Protein AF-A0A957P763-F1 (afdb_monomer_lite)

Radius of gyration: 32.24 Å; chains: 1; bounding box: 93×31×61 Å

pLDDT: mean 84.12, std 18.77, range [41.5, 98.5]

Foldseek 3Di:
DDDDDDDDDDDDDDDDDPDPPPPPPDCDPDDDDPVLVVLLVVLVVVLVVLVVVLVVLVVVLVVCPPVVVSNVVSVVVNVVSVVVNVVSVVSSVVSVVD

Secondary structure (DSSP, 8-state):
------------------PPP---------PPPHHHHHHHHHHHHHHHHHHHHHHHHHHHHHHTTT-HHHHHHHHHHHHHHHHHHHHHHHHHHHHHT-

Structure (mmCIF, N/CA/C/O backbone):
data_AF-A0A957P763-F1
#
_entry.id   AF-A0A957P763-F1
#
loop_
_atom_site.group_PDB
_atom_site.id
_atom_site.type_symbol
_atom_site.label_atom_id
_atom_site.label_alt_id
_atom_site.label_comp_id
_atom_site.label_asym_id
_atom_site.label_entity_id
_atom_site.label_seq_id
_atom_site.pdbx_PDB_ins_code
_atom_site.Cartn_x
_atom_site.Cartn_y
_atom_site.Cartn_z
_atom_site.occupancy
_atom_site.B_iso_or_equiv
_atom_site.auth_seq_id
_atom_site.auth_comp_id
_atom_site.auth_asym_id
_atom_site.auth_atom_id
_atom_site.pdbx_PDB_model_num
ATOM 1 N N . ARG A 1 1 ? -76.968 -21.985 12.644 1.00 41.50 1 ARG A N 1
ATOM 2 C CA . ARG A 1 1 ? -76.189 -23.175 13.046 1.00 41.50 1 ARG A CA 1
ATOM 3 C C . ARG A 1 1 ? -75.108 -22.652 13.982 1.00 41.50 1 ARG A C 1
ATOM 5 O O . ARG A 1 1 ? -74.255 -21.925 13.498 1.00 41.50 1 ARG A O 1
ATOM 12 N N . SER A 1 2 ? -75.423 -22.590 15.277 1.00 46.28 2 SER A N 1
ATOM 13 C CA . SER A 1 2 ? -75.037 -23.600 16.291 1.00 46.28 2 SER A CA 1
ATOM 14 C C . SER A 1 2 ? -73.521 -23.543 16.498 1.00 46.28 2 SER A C 1
ATOM 16 O O . SER A 1 2 ? -72.797 -23.679 15.521 1.00 46.28 2 SER A O 1
ATOM 18 N N . GLU A 1 3 ? -72.978 -23.342 17.691 1.00 50.31 3 GLU A N 1
ATOM 19 C CA . GLU A 1 3 ? -73.507 -23.512 19.050 1.00 50.31 3 GLU A CA 1
ATOM 20 C C . GLU A 1 3 ? -72.468 -22.912 20.021 1.00 50.31 3 GLU A C 1
ATOM 22 O O . GLU A 1 3 ? -71.285 -22.969 19.693 1.00 50.31 3 GLU A O 1
ATOM 27 N N . ALA A 1 4 ? -72.941 -22.450 21.190 1.00 50.09 4 ALA A N 1
ATOM 28 C CA . ALA A 1 4 ? -72.304 -22.535 22.521 1.00 50.09 4 ALA A CA 1
ATOM 29 C C . ALA A 1 4 ? -70.951 -21.833 22.783 1.00 50.09 4 ALA A C 1
ATOM 31 O O . ALA A 1 4 ? -70.066 -21.815 21.943 1.00 50.09 4 ALA A O 1
ATOM 32 N N . GLU A 1 5 ? -70.620 -21.317 23.969 1.00 45.53 5 GLU A N 1
ATOM 33 C CA . GLU A 1 5 ? -71.242 -21.140 25.299 1.00 45.53 5 GLU A CA 1
ATOM 34 C C . GLU A 1 5 ? -70.089 -20.518 26.133 1.00 45.53 5 GLU A C 1
ATOM 36 O O . GLU A 1 5 ? -68.969 -21.008 26.043 1.00 45.53 5 GLU A O 1
ATOM 41 N N . ALA A 1 6 ? -70.186 -19.260 26.582 1.00 57.75 6 ALA A N 1
ATOM 42 C CA . ALA A 1 6 ? -70.423 -18.826 27.976 1.00 57.75 6 ALA A CA 1
ATOM 43 C C . ALA A 1 6 ? -69.241 -19.099 28.976 1.00 57.75 6 ALA A C 1
ATOM 45 O O . ALA A 1 6 ? -68.297 -19.790 28.624 1.00 57.75 6 ALA A O 1
ATOM 46 N N . PRO A 1 7 ? -69.186 -18.463 30.169 1.00 63.72 7 PRO A N 1
ATOM 47 C CA . PRO A 1 7 ? -68.351 -17.275 30.415 1.00 63.72 7 PRO A CA 1
ATOM 48 C C . PRO A 1 7 ? -67.510 -17.353 31.723 1.00 63.72 7 PRO A C 1
ATOM 50 O O . PRO A 1 7 ? -67.423 -18.403 32.346 1.00 63.72 7 PRO A O 1
ATOM 53 N N . GLU A 1 8 ? -66.987 -16.192 32.164 1.00 48.56 8 GLU A N 1
ATOM 54 C CA . GLU A 1 8 ? -66.458 -15.896 33.519 1.00 48.56 8 GLU A CA 1
ATOM 55 C C . GLU A 1 8 ? -65.008 -16.393 33.759 1.00 48.56 8 GLU A C 1
ATOM 57 O O . GLU A 1 8 ? -64.647 -17.496 33.384 1.00 48.56 8 GLU A O 1
ATOM 62 N N . ILE A 1 9 ? -64.045 -15.654 34.324 1.00 45.66 9 ILE A N 1
ATOM 63 C CA . ILE A 1 9 ? -64.063 -14.678 35.420 1.00 45.66 9 ILE A CA 1
ATOM 64 C C . ILE A 1 9 ? -62.784 -13.809 35.290 1.00 45.66 9 ILE A C 1
ATOM 66 O O . ILE A 1 9 ? -61.695 -14.343 35.081 1.00 45.66 9 ILE A O 1
ATOM 70 N N . ALA A 1 10 ? -62.883 -12.483 35.433 1.00 59.84 10 ALA A N 1
ATOM 71 C CA . ALA A 1 10 ? -61.731 -11.608 35.712 1.00 59.84 10 ALA A CA 1
ATOM 72 C C . ALA A 1 10 ? -61.483 -11.551 37.240 1.00 59.84 10 ALA A C 1
ATOM 74 O O . ALA A 1 10 ? -62.411 -11.818 38.003 1.00 59.84 10 ALA A O 1
ATOM 75 N N . PRO A 1 11 ? -60.292 -11.153 37.729 1.00 64.00 11 PRO A N 1
ATOM 76 C CA . PRO A 1 11 ? -60.075 -9.715 37.909 1.00 64.00 11 PRO A CA 1
ATOM 77 C C . PRO A 1 11 ? -58.646 -9.222 37.580 1.00 64.00 11 PRO A C 1
ATOM 79 O O . PRO A 1 11 ? -57.723 -10.015 37.394 1.00 64.00 11 PRO A O 1
ATOM 82 N N . PRO A 1 12 ? -58.465 -7.890 37.482 1.00 62.06 12 PRO A N 1
ATOM 83 C CA . PRO A 1 12 ? -57.266 -7.257 36.951 1.00 62.06 12 PRO A CA 1
ATOM 84 C C . PRO A 1 12 ? -56.214 -7.054 38.046 1.00 62.06 12 PRO A C 1
ATOM 86 O O . PRO A 1 12 ? -56.497 -6.444 39.076 1.00 62.06 12 PRO A O 1
ATOM 89 N N . SER A 1 13 ? -54.978 -7.495 37.802 1.00 53.72 13 SER A N 1
ATOM 90 C CA . SER A 1 13 ? -53.840 -7.063 38.615 1.00 53.72 13 SER A CA 1
ATOM 91 C C . SER A 1 13 ? -53.076 -5.969 37.885 1.00 53.72 13 SER A C 1
ATOM 93 O O . SER A 1 13 ? -52.331 -6.215 36.938 1.00 53.72 13 SER A O 1
ATOM 95 N N . SER A 1 14 ? -53.281 -4.750 38.374 1.00 54.03 14 SER A N 1
ATOM 96 C CA . SER A 1 14 ? -52.323 -3.652 38.361 1.00 54.03 14 SER A CA 1
ATOM 97 C C . SER A 1 14 ? -50.883 -4.157 38.464 1.00 54.03 14 SER A C 1
ATOM 99 O O . SER A 1 14 ? -50.593 -4.989 39.319 1.00 54.03 14 SER 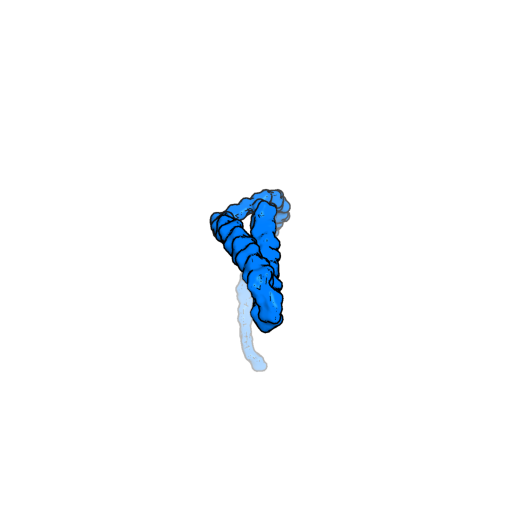A O 1
ATOM 101 N N . ILE A 1 15 ? -49.981 -3.625 37.643 1.00 52.69 15 ILE A N 1
ATOM 102 C CA . ILE A 1 15 ? -49.072 -2.552 38.064 1.00 52.69 15 ILE A CA 1
ATOM 103 C C . ILE A 1 15 ? -48.304 -2.018 36.851 1.00 52.69 15 ILE A C 1
ATOM 105 O O . ILE A 1 15 ? -47.651 -2.747 36.109 1.00 52.69 15 ILE A O 1
ATOM 109 N N . VAL A 1 16 ? -48.390 -0.701 36.689 1.00 55.12 16 VAL A N 1
ATOM 110 C CA . VAL A 1 16 ? -47.408 0.127 35.995 1.00 55.12 16 VAL A CA 1
ATOM 111 C C . VAL A 1 16 ? -46.014 -0.254 36.498 1.00 55.12 16 VAL A C 1
ATOM 113 O O . VAL A 1 16 ? -45.699 -0.086 37.672 1.00 55.12 16 VAL A O 1
ATOM 116 N N . GLY A 1 17 ? -45.202 -0.800 35.599 1.00 49.59 17 GLY A N 1
ATOM 117 C CA . GLY A 1 17 ? -43.769 -0.989 35.773 1.00 49.59 17 GLY A CA 1
ATOM 118 C C . GLY A 1 17 ? -43.056 -0.113 34.759 1.00 49.59 17 GLY A C 1
ATOM 119 O O . GLY A 1 17 ? -42.652 -0.581 33.698 1.00 49.59 17 GLY A O 1
ATOM 120 N N . GLU A 1 18 ? -42.981 1.174 35.078 1.00 56.50 18 GLU A N 1
ATOM 121 C CA . GLU A 1 18 ? -42.114 2.156 34.440 1.00 56.50 18 GLU A CA 1
ATOM 122 C C . GLU A 1 18 ? -40.694 1.572 34.351 1.00 56.50 18 GLU A C 1
ATOM 124 O O . GLU A 1 18 ? -40.012 1.385 35.360 1.00 56.50 18 GLU A O 1
ATOM 129 N N . LYS A 1 19 ? -40.261 1.188 33.143 1.00 58.78 19 LYS A N 1
ATOM 130 C CA . LYS A 1 19 ? -38.854 0.856 32.905 1.00 58.78 19 LYS A CA 1
ATOM 131 C C . LYS A 1 19 ? -38.083 2.175 33.006 1.00 58.78 19 LYS A C 1
ATOM 133 O O . LYS A 1 19 ? -38.427 3.101 32.269 1.00 58.78 19 LYS A O 1
ATOM 138 N N . PRO A 1 20 ? -37.081 2.287 33.895 1.00 60.50 20 PRO A N 1
ATOM 139 C CA . PRO A 1 20 ? -36.354 3.534 34.080 1.00 60.50 20 PRO A CA 1
ATOM 140 C C . PRO A 1 20 ? -35.707 3.971 32.758 1.00 60.50 20 PRO A C 1
ATOM 142 O O . PRO A 1 20 ? -35.323 3.109 31.956 1.00 60.50 20 PRO A O 1
ATOM 145 N N . PRO A 1 21 ? -35.579 5.289 32.513 1.00 55.59 21 PRO A N 1
ATOM 146 C CA . PRO A 1 21 ? -34.921 5.801 31.323 1.00 55.59 21 PRO A CA 1
ATOM 147 C C . PRO A 1 21 ? -33.508 5.231 31.284 1.00 55.59 21 PRO A C 1
ATOM 149 O O . PRO A 1 21 ? -32.739 5.391 32.233 1.00 55.59 21 PRO A O 1
ATOM 152 N N . SER A 1 22 ? -33.209 4.517 30.197 1.00 58.50 22 SER A N 1
ATOM 153 C CA . SER A 1 22 ? -31.894 3.958 29.911 1.00 58.50 22 SER A CA 1
ATOM 154 C C . SER A 1 22 ? -30.870 5.068 30.096 1.00 58.50 22 SER A C 1
ATOM 156 O O . SER A 1 22 ? -30.819 6.020 29.318 1.00 58.50 22 SER A O 1
ATOM 158 N N . THR A 1 23 ? -30.117 4.987 31.189 1.00 54.53 23 THR A N 1
ATOM 159 C CA . THR A 1 23 ? -29.091 5.959 31.518 1.00 54.53 23 THR A CA 1
ATOM 160 C C . THR A 1 23 ? -28.106 5.970 30.365 1.00 54.53 23 THR A C 1
ATOM 162 O O . THR A 1 23 ? -27.575 4.927 29.975 1.00 54.53 23 THR A O 1
ATOM 165 N N . ALA A 1 24 ? -27.921 7.157 29.784 1.00 60.59 24 ALA A N 1
ATOM 166 C CA . ALA A 1 24 ? -26.894 7.437 28.800 1.00 60.59 24 ALA A CA 1
ATOM 167 C C . ALA A 1 24 ? -25.593 6.807 29.298 1.00 60.59 24 ALA A C 1
ATOM 169 O O . ALA A 1 24 ? -25.004 7.236 30.296 1.00 60.59 24 ALA A O 1
ATOM 170 N N . THR A 1 25 ? -25.216 5.699 28.664 1.00 58.03 25 THR A N 1
ATOM 171 C CA . THR A 1 25 ? -24.007 4.984 29.024 1.00 58.03 25 THR A CA 1
ATOM 172 C C . THR A 1 25 ? -22.893 5.890 28.556 1.00 58.03 25 THR A C 1
ATOM 174 O O . THR A 1 25 ? -22.681 6.036 27.359 1.00 58.03 25 THR A O 1
ATOM 177 N N . LYS A 1 26 ? -22.266 6.577 29.514 1.00 59.75 26 LYS A N 1
ATOM 178 C CA . LYS A 1 26 ? -21.032 7.342 29.337 1.00 59.75 26 LYS A CA 1
ATOM 179 C C . LYS A 1 26 ? -20.158 6.554 28.364 1.00 59.75 26 LYS A C 1
ATOM 181 O O . LYS A 1 26 ? -19.799 5.425 28.705 1.00 59.75 26 LYS A O 1
ATOM 186 N N . GLU A 1 27 ? -19.908 7.102 27.177 1.00 64.19 27 GLU A N 1
ATOM 187 C CA . GLU A 1 27 ? -19.066 6.489 26.151 1.00 64.19 27 GLU A CA 1
ATOM 188 C C . GLU A 1 27 ? -17.683 6.282 26.767 1.00 64.19 27 GLU A C 1
ATOM 190 O O . GLU A 1 27 ? -16.855 7.186 26.851 1.00 64.19 27 GLU A O 1
ATOM 195 N N . ARG A 1 28 ? -17.476 5.104 27.358 1.00 67.56 28 ARG A N 1
ATOM 196 C CA . ARG A 1 28 ? -16.164 4.700 27.836 1.00 67.56 28 ARG A CA 1
ATOM 197 C C . ARG A 1 28 ? -15.340 4.455 26.578 1.00 67.56 28 ARG A C 1
ATOM 199 O O . ARG A 1 28 ? -15.856 3.770 25.692 1.00 67.56 28 ARG A O 1
ATOM 206 N N . PRO A 1 29 ? -14.100 4.971 26.502 1.00 70.94 29 PRO A N 1
ATOM 207 C CA . PRO A 1 29 ? -13.235 4.705 25.364 1.00 70.94 29 PRO A CA 1
ATOM 208 C C . PRO A 1 29 ? -13.175 3.193 25.156 1.00 70.94 29 PRO A C 1
ATOM 210 O O . PRO A 1 29 ? -12.937 2.426 26.101 1.00 70.94 29 PRO A O 1
ATOM 213 N N . ARG A 1 30 ? -13.531 2.775 23.941 1.00 79.94 30 ARG A N 1
ATOM 214 C CA . ARG A 1 30 ? -13.596 1.371 23.565 1.00 79.94 30 ARG A CA 1
ATOM 215 C C . ARG A 1 30 ? -12.169 0.848 23.600 1.00 79.94 30 ARG A C 1
ATOM 217 O O . ARG A 1 30 ? -11.344 1.294 22.832 1.00 79.94 30 ARG A O 1
ATOM 224 N N . LYS A 1 31 ? -11.869 -0.081 24.504 1.00 85.81 31 LYS A N 1
ATOM 225 C CA . LYS A 1 31 ? -10.573 -0.764 24.488 1.00 85.81 31 LYS A CA 1
ATOM 226 C C . LYS A 1 31 ? -10.581 -1.797 23.370 1.00 85.81 31 LYS A C 1
ATOM 228 O O . LYS A 1 31 ? -11.567 -2.533 23.254 1.00 85.81 31 LYS A O 1
ATOM 233 N N . ARG A 1 32 ? -9.485 -1.893 22.616 1.00 90.69 32 ARG A N 1
ATOM 234 C CA . ARG A 1 32 ? -9.271 -3.007 21.686 1.00 90.69 32 ARG A CA 1
ATOM 235 C C . ARG A 1 32 ? -9.399 -4.342 22.397 1.00 90.69 32 ARG A C 1
ATOM 237 O O . ARG A 1 32 ? -8.989 -4.511 23.548 1.00 90.69 32 ARG A O 1
ATOM 244 N N . SER A 1 33 ? -9.981 -5.299 21.696 1.00 93.62 33 SER A N 1
ATOM 245 C CA . SER A 1 33 ? -9.967 -6.700 22.078 1.00 93.62 33 SER A CA 1
ATOM 246 C C . SER A 1 33 ? -8.619 -7.341 21.744 1.00 93.62 33 SER A C 1
ATOM 248 O O . SER A 1 33 ? -7.887 -6.886 20.871 1.00 93.62 33 SER A O 1
ATOM 250 N N . TRP A 1 34 ? -8.329 -8.473 22.387 1.00 94.44 34 TRP A N 1
ATOM 251 C CA . TRP A 1 34 ? -7.133 -9.275 22.101 1.00 94.44 34 TRP A CA 1
ATOM 252 C C . TRP A 1 34 ? -7.004 -9.663 20.617 1.00 94.44 34 TRP A C 1
ATOM 254 O O . TRP A 1 34 ? -5.901 -9.772 20.094 1.00 94.44 34 TRP A O 1
ATOM 264 N N . LYS A 1 35 ? -8.135 -9.856 19.926 1.00 95.38 35 LYS A N 1
ATOM 265 C CA . LYS A 1 35 ? -8.143 -10.162 18.490 1.00 95.38 35 LYS A CA 1
ATOM 266 C C . LYS A 1 35 ? -7.718 -8.958 17.652 1.00 95.38 35 LYS A C 1
ATOM 268 O O . LYS A 1 35 ? -6.928 -9.135 16.739 1.00 95.38 35 LYS A O 1
ATOM 273 N N . GLU A 1 36 ? -8.213 -7.767 17.985 1.00 95.50 36 GLU A N 1
ATOM 274 C CA . GLU A 1 36 ? -7.844 -6.513 17.312 1.00 95.50 36 GLU A CA 1
ATOM 275 C C . GLU A 1 36 ? -6.364 -6.169 17.550 1.00 95.50 36 GLU A C 1
ATOM 277 O O . GLU A 1 36 ? -5.693 -5.690 16.645 1.00 95.50 36 GLU A O 1
ATOM 282 N N . GLU A 1 37 ? -5.826 -6.470 18.735 1.00 95.31 37 GLU A N 1
ATOM 283 C CA . GLU A 1 37 ? -4.399 -6.283 19.035 1.00 95.31 37 GLU A CA 1
ATOM 284 C C . GLU A 1 37 ? -3.510 -7.238 18.223 1.00 95.31 37 GLU A C 1
ATOM 286 O O . GLU A 1 37 ? -2.554 -6.804 17.586 1.00 95.31 37 GLU A O 1
ATOM 291 N N . ARG A 1 38 ? -3.886 -8.523 18.140 1.00 97.12 38 ARG A N 1
ATOM 292 C CA . ARG A 1 38 ? -3.213 -9.504 17.270 1.00 97.12 38 ARG A CA 1
ATOM 293 C C . ARG A 1 38 ? -3.305 -9.139 15.787 1.00 97.12 38 ARG A C 1
ATOM 295 O O . ARG A 1 38 ? -2.360 -9.389 15.045 1.00 97.12 38 ARG A O 1
ATOM 302 N N . GLU A 1 39 ? -4.442 -8.601 15.351 1.00 97.06 39 GLU A N 1
ATOM 303 C CA . GLU A 1 39 ? -4.638 -8.130 13.977 1.00 97.06 39 GLU A CA 1
ATOM 304 C C . GLU A 1 39 ? -3.711 -6.953 13.670 1.00 97.06 39 GLU A C 1
ATOM 306 O O . GLU A 1 39 ? -3.058 -6.971 12.633 1.00 97.06 39 GLU A O 1
ATOM 311 N N . LEU A 1 40 ? -3.577 -5.993 14.590 1.00 96.44 40 LEU A N 1
ATOM 312 C CA . LEU A 1 40 ? -2.653 -4.870 14.446 1.00 96.44 40 LEU A CA 1
ATOM 313 C C . LEU A 1 40 ? -1.197 -5.342 14.294 1.00 96.44 40 LEU A C 1
ATOM 315 O O . LEU A 1 40 ? -0.547 -4.955 13.330 1.00 96.44 40 LEU A O 1
ATOM 319 N N . GLU A 1 41 ? -0.722 -6.228 15.180 1.00 97.31 41 GLU A N 1
ATOM 320 C CA . GLU A 1 41 ? 0.635 -6.809 15.104 1.00 97.31 41 GLU A CA 1
ATOM 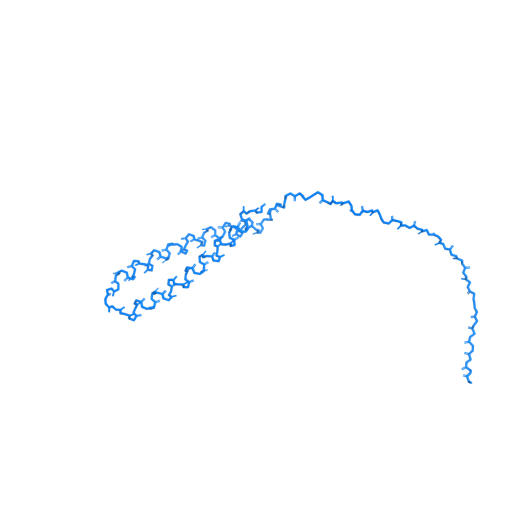321 C C . GLU A 1 41 ? 0.868 -7.535 13.760 1.00 97.31 41 GLU A C 1
ATOM 323 O O . GLU A 1 41 ? 1.946 -7.473 13.156 1.00 97.31 41 GLU A O 1
ATOM 328 N N . GLY A 1 42 ? -0.163 -8.232 13.270 1.00 98.00 42 GLY A N 1
ATOM 329 C CA . GLY A 1 42 ? -0.142 -8.892 11.967 1.00 98.00 42 GLY A CA 1
ATOM 330 C C . GLY A 1 42 ? -0.073 -7.900 10.806 1.00 98.00 42 GLY A C 1
ATOM 331 O O . GLY A 1 42 ? 0.719 -8.099 9.887 1.00 98.00 42 GLY A O 1
ATOM 332 N N . LEU A 1 43 ? -0.858 -6.821 10.864 1.00 97.94 43 LEU A N 1
ATOM 333 C CA . LEU A 1 43 ? -0.863 -5.758 9.859 1.00 97.94 43 LEU A CA 1
ATOM 334 C C . LEU A 1 43 ? 0.474 -5.021 9.811 1.00 97.94 43 LEU A C 1
ATOM 336 O O . LEU A 1 43 ? 0.956 -4.773 8.717 1.00 97.94 43 LEU A O 1
ATOM 340 N N . GLU A 1 44 ? 1.112 -4.736 10.948 1.00 97.62 44 GLU A N 1
ATOM 341 C CA . GLU A 1 44 ? 2.450 -4.119 10.981 1.00 97.62 44 GLU A CA 1
ATOM 342 C C . GLU A 1 44 ? 3.479 -4.964 10.223 1.00 97.62 44 GLU A C 1
ATOM 344 O O . GLU A 1 44 ? 4.240 -4.456 9.398 1.00 97.62 44 GLU A O 1
ATOM 349 N N . THR A 1 45 ? 3.463 -6.276 10.467 1.00 98.12 45 THR A N 1
ATOM 350 C CA . THR A 1 45 ? 4.346 -7.218 9.769 1.00 98.12 45 THR A CA 1
ATOM 351 C C . THR A 1 45 ? 4.013 -7.283 8.277 1.00 98.12 45 THR A C 1
ATOM 353 O O . THR A 1 45 ? 4.916 -7.287 7.442 1.00 98.12 45 THR A O 1
ATOM 356 N N . HIS A 1 46 ? 2.723 -7.316 7.933 1.00 97.69 46 HIS A N 1
ATOM 357 C CA . HIS A 1 46 ? 2.253 -7.388 6.547 1.00 97.69 46 HIS A CA 1
ATOM 358 C C . HIS A 1 46 ? 2.606 -6.131 5.749 1.00 97.69 46 HIS A C 1
ATOM 360 O O . HIS A 1 46 ? 3.140 -6.233 4.651 1.00 97.69 46 HIS A O 1
ATOM 366 N N . ILE A 1 47 ? 2.381 -4.948 6.321 1.00 98.19 47 ILE A N 1
ATOM 367 C CA . ILE A 1 47 ? 2.741 -3.651 5.736 1.00 98.19 47 ILE A CA 1
ATOM 368 C C . ILE A 1 47 ? 4.239 -3.614 5.432 1.00 98.19 47 ILE A C 1
ATOM 370 O O . ILE A 1 47 ? 4.622 -3.276 4.316 1.00 98.19 47 ILE A O 1
ATOM 374 N N . ASN A 1 48 ? 5.086 -4.030 6.379 1.00 98.06 48 ASN A N 1
ATOM 375 C CA . ASN A 1 48 ? 6.531 -4.040 6.164 1.00 98.06 48 ASN A CA 1
ATOM 376 C C . ASN A 1 48 ? 6.958 -4.992 5.030 1.00 98.06 48 ASN A C 1
ATOM 378 O O . ASN A 1 48 ? 7.814 -4.644 4.216 1.00 98.06 48 ASN A O 1
ATOM 382 N N . ASP A 1 49 ? 6.343 -6.174 4.941 1.00 98.19 49 ASP A N 1
ATOM 383 C CA . ASP A 1 49 ? 6.595 -7.119 3.848 1.00 98.19 49 ASP A CA 1
ATOM 384 C C . ASP A 1 49 ? 6.143 -6.557 2.490 1.00 98.19 49 ASP A C 1
ATOM 386 O O . ASP A 1 49 ? 6.878 -6.659 1.503 1.00 98.19 49 ASP A O 1
ATOM 390 N N . LEU A 1 50 ? 4.979 -5.901 2.436 1.00 98.06 50 LEU A N 1
ATOM 391 C CA . LEU A 1 50 ? 4.498 -5.220 1.235 1.00 98.06 50 LEU A CA 1
ATOM 392 C C . LEU A 1 50 ? 5.446 -4.094 0.809 1.00 98.06 50 LEU A C 1
ATOM 394 O O . LEU A 1 50 ? 5.812 -4.026 -0.362 1.00 98.06 50 LEU A O 1
ATOM 398 N N . GLU A 1 51 ? 5.907 -3.250 1.733 1.00 97.94 51 GLU A N 1
ATOM 399 C CA . GLU A 1 51 ? 6.877 -2.190 1.435 1.00 97.94 51 GLU A CA 1
ATOM 400 C C . GLU A 1 51 ? 8.186 -2.753 0.871 1.00 97.94 51 GLU A C 1
ATOM 402 O O . GLU A 1 51 ? 8.665 -2.289 -0.166 1.00 97.94 51 GLU A O 1
ATOM 407 N N . MET A 1 52 ? 8.725 -3.811 1.481 1.00 98.19 52 MET A N 1
ATOM 408 C CA . MET A 1 52 ? 9.933 -4.477 0.991 1.00 98.19 52 MET A CA 1
ATOM 409 C C . MET A 1 52 ? 9.722 -5.076 -0.408 1.00 98.19 52 MET A C 1
ATOM 411 O O . MET A 1 52 ? 10.581 -4.963 -1.286 1.00 98.19 52 MET A O 1
ATOM 415 N N . ARG A 1 53 ? 8.576 -5.715 -0.661 1.00 97.75 53 ARG A N 1
ATOM 416 C CA . ARG A 1 53 ? 8.227 -6.219 -1.999 1.00 97.75 53 ARG A CA 1
ATOM 417 C C . ARG A 1 53 ? 8.083 -5.083 -3.012 1.00 97.75 53 ARG A C 1
ATOM 419 O O . ARG A 1 53 ? 8.516 -5.252 -4.151 1.00 97.75 53 ARG A O 1
ATOM 426 N N . LYS A 1 54 ? 7.550 -3.926 -2.604 1.00 98.00 54 LYS A N 1
ATOM 427 C CA . LYS A 1 54 ? 7.468 -2.722 -3.443 1.00 98.00 54 LYS A CA 1
ATOM 428 C C . LYS A 1 54 ? 8.848 -2.271 -3.901 1.00 98.00 54 LYS A C 1
ATOM 430 O O . LYS A 1 54 ? 9.057 -2.054 -5.091 1.00 98.00 54 LYS A O 1
ATOM 435 N N . GLU A 1 55 ? 9.797 -2.162 -2.972 1.00 97.88 55 GLU A N 1
ATOM 436 C CA . GLU A 1 55 ? 11.172 -1.772 -3.297 1.00 97.88 55 GLU A CA 1
ATOM 437 C C . GLU A 1 55 ? 11.836 -2.765 -4.256 1.00 97.88 5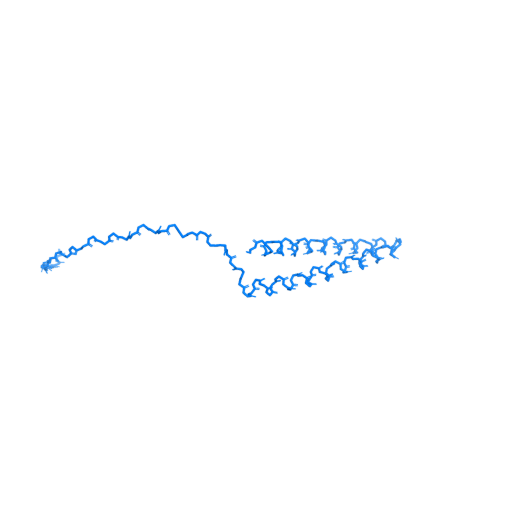5 GLU A C 1
ATOM 439 O O . GLU A 1 55 ? 12.473 -2.353 -5.227 1.00 97.88 55 GLU A O 1
ATOM 444 N N . ASN A 1 56 ? 11.627 -4.067 -4.043 1.00 97.31 56 ASN A N 1
ATOM 445 C CA . ASN A 1 56 ? 12.133 -5.100 -4.948 1.00 97.31 56 ASN A CA 1
ATOM 446 C C . ASN A 1 56 ? 11.525 -4.990 -6.355 1.00 97.31 56 ASN A C 1
ATOM 448 O O . ASN A 1 56 ? 12.260 -5.062 -7.338 1.00 97.31 56 ASN A O 1
ATOM 452 N N . LEU A 1 57 ? 10.211 -4.760 -6.474 1.00 96.94 57 LEU A N 1
ATOM 453 C CA . LEU A 1 57 ? 9.562 -4.552 -7.773 1.00 96.94 57 LEU A CA 1
ATOM 454 C C . LEU A 1 57 ? 10.118 -3.324 -8.495 1.00 96.94 57 LEU A C 1
ATOM 456 O O . LEU A 1 57 ? 10.418 -3.398 -9.685 1.00 96.94 57 LEU A O 1
ATOM 460 N N . LEU A 1 58 ? 10.309 -2.212 -7.784 1.00 96.56 58 LEU A N 1
ATOM 461 C CA . LEU A 1 58 ? 10.891 -0.996 -8.357 1.00 96.56 58 LEU A CA 1
ATOM 462 C C . LEU A 1 58 ? 12.331 -1.224 -8.841 1.00 96.56 58 LEU A C 1
ATOM 464 O O . LEU A 1 58 ? 12.702 -0.749 -9.919 1.00 96.56 58 LEU A O 1
ATOM 468 N N . ALA A 1 59 ? 13.133 -1.981 -8.088 1.00 96.69 59 ALA A N 1
ATOM 469 C CA . ALA A 1 59 ? 14.479 -2.367 -8.502 1.00 96.69 59 ALA A CA 1
ATOM 470 C C . ALA A 1 59 ? 14.459 -3.257 -9.758 1.00 96.69 59 ALA A C 1
ATOM 472 O O . ALA A 1 59 ? 15.219 -3.017 -10.700 1.00 96.69 59 ALA A O 1
ATOM 473 N N . ASP A 1 60 ? 13.547 -4.227 -9.817 1.00 95.19 60 ASP A N 1
ATOM 474 C CA . ASP A 1 60 ? 13.354 -5.094 -10.981 1.00 95.19 60 ASP A CA 1
ATOM 475 C C . ASP A 1 60 ? 12.891 -4.311 -12.216 1.00 95.19 60 ASP A C 1
ATOM 477 O O . ASP A 1 60 ? 13.344 -4.585 -13.333 1.00 95.19 60 ASP A O 1
ATOM 481 N N . MET A 1 61 ? 12.032 -3.304 -12.041 1.00 95.12 61 MET A N 1
ATOM 482 C CA . MET A 1 61 ? 11.621 -2.402 -13.120 1.00 95.12 61 MET A CA 1
ATOM 483 C C . MET A 1 61 ? 12.817 -1.613 -13.651 1.00 95.12 61 MET A C 1
ATOM 485 O O . MET A 1 61 ? 13.040 -1.582 -14.861 1.00 95.12 61 MET A O 1
ATOM 489 N N . ALA A 1 62 ? 13.638 -1.046 -12.763 1.00 93.69 62 ALA A N 1
ATOM 490 C CA . ALA A 1 62 ? 14.856 -0.339 -13.155 1.00 93.69 62 ALA A CA 1
ATOM 491 C C . ALA A 1 62 ? 15.858 -1.256 -13.885 1.00 93.69 62 ALA A C 1
ATOM 493 O O . ALA A 1 62 ? 16.527 -0.822 -14.824 1.00 93.69 62 ALA A O 1
ATOM 494 N N . ALA A 1 63 ? 15.928 -2.535 -13.502 1.00 94.81 63 ALA A N 1
ATOM 495 C CA . ALA A 1 63 ? 16.783 -3.536 -14.138 1.00 94.81 63 ALA A CA 1
ATOM 496 C C . ALA A 1 63 ? 16.233 -4.079 -15.473 1.00 94.81 63 ALA A C 1
ATOM 498 O O . ALA A 1 63 ? 16.992 -4.641 -16.263 1.00 94.81 63 ALA A O 1
ATOM 499 N N . SER A 1 64 ? 14.934 -3.916 -15.751 1.00 92.50 64 SER A N 1
ATOM 500 C CA . SER A 1 64 ? 14.273 -4.492 -16.935 1.00 92.50 64 SER A CA 1
ATOM 501 C C . SER A 1 64 ? 14.622 -3.783 -18.254 1.00 92.50 64 SER A C 1
ATOM 503 O O . SER A 1 64 ? 14.403 -4.339 -19.332 1.00 92.50 64 SER A O 1
ATOM 505 N N . GLY A 1 65 ? 15.213 -2.584 -18.204 1.00 88.81 65 GLY A N 1
ATOM 506 C CA . GLY A 1 65 ? 15.745 -1.892 -19.381 1.00 88.81 65 GLY A CA 1
ATOM 507 C C . GLY A 1 65 ? 14.686 -1.621 -20.458 1.00 88.81 65 GLY A C 1
ATOM 508 O O . GLY A 1 65 ? 13.786 -0.814 -20.254 1.00 88.81 65 GLY A O 1
ATOM 509 N N . SER A 1 66 ? 14.818 -2.264 -21.625 1.00 91.44 66 SER A N 1
ATOM 510 C CA . SER A 1 66 ? 13.906 -2.110 -22.777 1.00 91.44 66 SER A CA 1
ATOM 511 C C . SER A 1 66 ? 12.903 -3.260 -22.937 1.00 91.44 66 SER A C 1
ATOM 513 O O . SER A 1 66 ? 12.239 -3.351 -23.970 1.00 91.44 66 SER A O 1
ATOM 515 N N . ASP A 1 67 ? 12.793 -4.159 -21.957 1.00 94.75 67 ASP A N 1
ATOM 516 C CA . ASP A 1 67 ? 11.783 -5.218 -21.976 1.00 94.75 67 ASP A CA 1
ATOM 517 C C . ASP A 1 67 ? 10.415 -4.653 -21.566 1.00 94.75 67 ASP A C 1
ATOM 519 O O . ASP A 1 67 ? 10.015 -4.670 -20.402 1.00 94.75 67 ASP A O 1
ATOM 523 N N . TYR A 1 68 ? 9.699 -4.115 -22.554 1.00 91.94 68 TYR A N 1
ATOM 524 C CA . TYR A 1 68 ? 8.396 -3.482 -22.356 1.00 91.94 68 TYR A CA 1
ATOM 525 C C . TYR A 1 68 ? 7.321 -4.442 -21.833 1.00 91.94 68 TYR A C 1
ATOM 527 O O . TYR A 1 68 ? 6.439 -4.017 -21.090 1.00 91.94 68 TYR A O 1
ATOM 535 N N . VAL A 1 69 ? 7.387 -5.732 -22.179 1.00 95.50 69 VAL A N 1
ATOM 536 C CA . VAL A 1 69 ? 6.411 -6.727 -21.703 1.00 95.50 69 VAL A CA 1
ATOM 537 C C . VAL A 1 69 ? 6.634 -7.004 -20.218 1.00 95.50 69 VAL A C 1
ATOM 539 O O . VAL A 1 69 ? 5.681 -7.023 -19.432 1.00 95.50 69 VAL A O 1
ATOM 542 N N . ARG A 1 70 ? 7.900 -7.159 -19.815 1.00 94.31 70 ARG A N 1
ATOM 543 C CA . ARG A 1 70 ? 8.268 -7.307 -18.406 1.00 94.31 70 ARG A CA 1
ATOM 544 C C . ARG A 1 70 ? 7.936 -6.053 -17.602 1.00 94.31 70 ARG A C 1
ATOM 546 O O . ARG A 1 70 ? 7.364 -6.174 -16.525 1.00 94.31 70 ARG A O 1
ATOM 553 N N . LEU A 1 71 ? 8.226 -4.865 -18.133 1.00 96.38 71 LEU A N 1
ATOM 554 C CA . LEU A 1 71 ? 7.891 -3.594 -17.485 1.00 96.38 71 LEU A CA 1
ATOM 555 C C . LEU A 1 71 ? 6.387 -3.425 -17.265 1.00 96.38 71 LEU A C 1
ATOM 557 O O . LEU A 1 71 ? 5.994 -2.995 -16.183 1.00 96.38 71 LEU A O 1
ATOM 561 N N . GLN A 1 72 ? 5.548 -3.794 -18.239 1.00 96.38 72 GLN A N 1
ATOM 562 C CA . GLN A 1 72 ? 4.093 -3.748 -18.067 1.00 96.38 72 GLN A CA 1
ATOM 563 C C . GLN A 1 72 ? 3.652 -4.691 -16.944 1.00 96.38 72 GLN A C 1
ATOM 565 O O . GLN A 1 72 ? 2.944 -4.280 -16.034 1.00 96.38 72 GLN A O 1
ATOM 570 N N . THR A 1 73 ? 4.157 -5.927 -16.956 1.00 96.81 73 THR A N 1
ATOM 571 C CA . THR A 1 73 ? 3.835 -6.927 -15.928 1.00 96.81 73 THR A CA 1
ATOM 572 C C . THR A 1 73 ? 4.246 -6.461 -14.527 1.00 96.81 73 THR A C 1
ATOM 574 O O . THR A 1 73 ?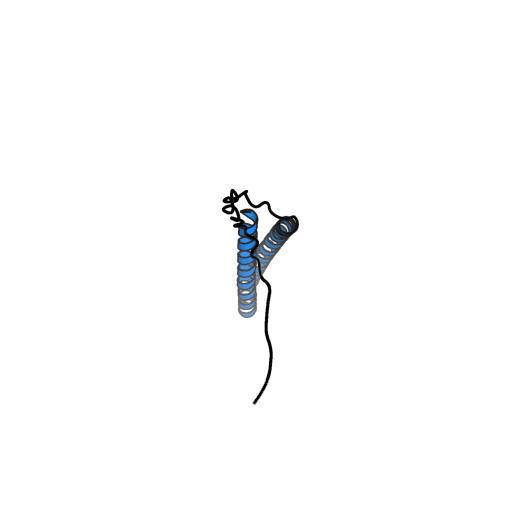 3.486 -6.617 -13.576 1.00 96.81 73 THR A O 1
ATOM 577 N N . LEU A 1 74 ? 5.442 -5.881 -14.388 1.00 97.00 74 LEU A N 1
ATOM 578 C CA . LEU A 1 74 ? 5.924 -5.344 -13.114 1.00 97.00 74 LEU A CA 1
ATOM 579 C C . LEU A 1 74 ? 5.120 -4.116 -12.667 1.00 97.00 74 LEU A C 1
ATOM 581 O O . LEU A 1 74 ? 4.861 -3.973 -11.477 1.00 97.00 74 LEU A O 1
ATOM 585 N N . SER A 1 75 ? 4.680 -3.274 -13.606 1.00 96.12 75 SER A N 1
ATOM 586 C CA . SER A 1 75 ? 3.803 -2.131 -13.314 1.00 96.12 75 SER A CA 1
ATOM 587 C C . SER A 1 75 ? 2.446 -2.588 -12.772 1.00 96.12 75 SER A C 1
ATOM 589 O O . SER A 1 75 ? 1.993 -2.070 -11.757 1.00 96.12 75 SER A O 1
ATOM 591 N N . ASP A 1 76 ? 1.832 -3.603 -13.387 1.00 97.94 76 ASP A N 1
ATOM 592 C CA . ASP A 1 76 ? 0.543 -4.146 -12.934 1.00 97.94 76 ASP A CA 1
ATOM 593 C C . ASP A 1 76 ? 0.662 -4.792 -11.535 1.00 97.94 76 ASP A C 1
ATOM 595 O O . ASP A 1 76 ? -0.239 -4.685 -10.692 1.00 97.94 76 ASP A O 1
ATOM 599 N N . GLN A 1 77 ? 1.797 -5.451 -11.264 1.00 97.75 77 GLN A N 1
ATOM 600 C CA . GLN A 1 77 ? 2.115 -5.994 -9.939 1.00 97.75 77 GLN A CA 1
ATOM 601 C C . GLN A 1 77 ? 2.318 -4.886 -8.906 1.00 97.75 77 GLN A C 1
ATOM 603 O O . GLN A 1 77 ? 1.8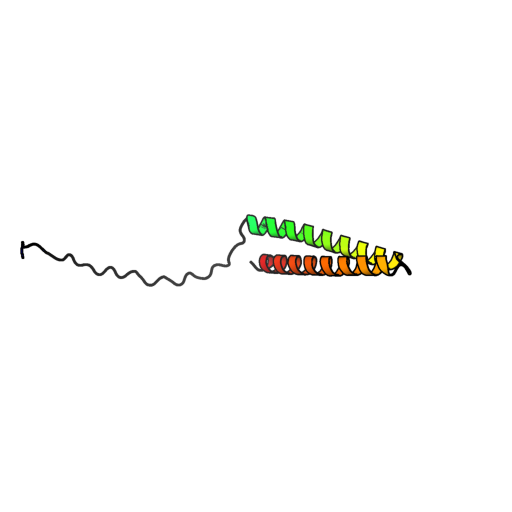03 -5.004 -7.796 1.00 97.75 77 GLN A O 1
ATOM 608 N N . LEU A 1 78 ? 3.024 -3.813 -9.273 1.00 97.94 78 LEU A N 1
ATOM 609 C CA . LEU A 1 78 ? 3.240 -2.656 -8.410 1.00 97.94 78 LEU A CA 1
ATOM 610 C C . LEU A 1 78 ? 1.908 -1.994 -8.040 1.00 97.94 78 LEU A C 1
ATOM 612 O O . LEU A 1 78 ? 1.651 -1.804 -6.859 1.00 97.94 78 LEU A O 1
ATOM 616 N N . GLU A 1 79 ? 1.029 -1.738 -9.012 1.00 98.12 79 GLU A N 1
ATOM 617 C CA . GLU A 1 79 ? -0.295 -1.144 -8.766 1.00 98.12 79 GLU A CA 1
ATOM 618 C C . GLU A 1 79 ? -1.148 -2.020 -7.835 1.00 98.12 79 GLU A C 1
ATOM 620 O O . GLU A 1 79 ? -1.845 -1.535 -6.943 1.00 98.12 79 GLU A O 1
ATOM 625 N N . THR A 1 80 ? -1.101 -3.339 -8.029 1.00 98.25 80 THR A N 1
ATOM 626 C CA . THR A 1 80 ? -1.819 -4.286 -7.166 1.00 98.25 80 THR A CA 1
ATOM 627 C C . THR A 1 80 ? -1.272 -4.266 -5.743 1.00 98.25 80 THR A C 1
ATOM 629 O O . THR A 1 80 ? -2.049 -4.207 -4.792 1.00 98.25 80 THR A O 1
ATOM 632 N N . LEU A 1 81 ? 0.053 -4.269 -5.602 1.00 98.38 81 LEU A N 1
ATOM 633 C CA . LEU A 1 81 ? 0.720 -4.218 -4.310 1.00 98.38 81 LEU A CA 1
ATOM 634 C C . LEU A 1 81 ? 0.450 -2.896 -3.587 1.00 98.38 81 LEU A C 1
ATOM 636 O O . LEU A 1 81 ? 0.208 -2.903 -2.385 1.00 98.38 81 LEU A O 1
ATOM 640 N N . GLU A 1 82 ? 0.467 -1.766 -4.295 1.00 98.19 82 GLU A N 1
ATOM 641 C CA . GLU A 1 82 ? 0.183 -0.452 -3.712 1.00 98.19 82 GLU A CA 1
ATOM 642 C C . GLU A 1 82 ? -1.248 -0.366 -3.181 1.00 98.19 82 GLU A C 1
ATOM 644 O O . GLU A 1 82 ? -1.449 0.118 -2.070 1.00 98.19 82 GLU A O 1
ATOM 649 N N . ARG A 1 83 ? -2.228 -0.925 -3.904 1.00 98.50 83 ARG A N 1
ATOM 650 C CA . ARG A 1 83 ? -3.608 -1.042 -3.404 1.00 98.50 83 ARG A CA 1
ATOM 651 C C . ARG A 1 83 ? -3.713 -1.912 -2.155 1.00 98.50 83 ARG A C 1
ATOM 653 O O . ARG A 1 83 ? -4.477 -1.594 -1.243 1.00 98.50 83 ARG A O 1
ATOM 660 N N . GLU A 1 84 ? -2.977 -3.019 -2.115 1.00 98.06 84 GLU A N 1
ATOM 661 C CA . GLU A 1 84 ? -2.948 -3.896 -0.942 1.00 98.06 84 GLU A CA 1
ATOM 662 C C . GLU A 1 84 ? -2.326 -3.184 0.266 1.00 98.06 84 GLU A C 1
ATOM 664 O O . GLU A 1 84 ? -2.866 -3.254 1.370 1.00 98.06 84 GLU A O 1
ATOM 669 N N . LEU A 1 85 ? -1.236 -2.446 0.041 1.00 98.31 85 LEU A N 1
ATOM 670 C CA . LEU A 1 85 ? -0.561 -1.649 1.059 1.00 98.31 85 LEU A CA 1
ATOM 671 C C . LEU A 1 85 ? -1.476 -0.549 1.604 1.00 98.31 85 LEU A C 1
ATOM 673 O O . LEU A 1 85 ? -1.577 -0.406 2.818 1.00 98.31 85 LEU A O 1
ATOM 677 N N . GLU A 1 86 ? -2.174 0.184 0.735 1.00 98.31 86 GLU A N 1
ATOM 678 C CA . GLU A 1 86 ? -3.146 1.208 1.135 1.00 98.31 86 GLU A CA 1
ATOM 679 C C . GLU A 1 86 ? -4.263 0.603 1.993 1.00 98.31 86 GLU A C 1
ATOM 681 O O . GLU A 1 86 ? -4.488 1.063 3.109 1.00 98.31 86 GLU A O 1
ATOM 686 N N . THR A 1 87 ? -4.858 -0.509 1.552 1.00 98.38 87 THR A N 1
ATOM 687 C CA . THR A 1 87 ? -5.908 -1.212 2.311 1.0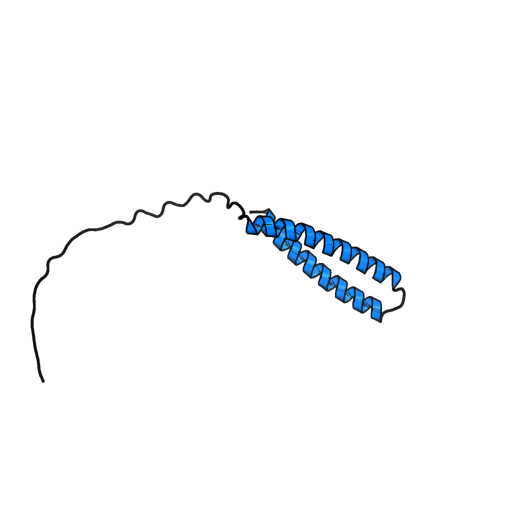0 98.38 87 THR A CA 1
ATOM 688 C C . THR A 1 87 ? -5.407 -1.663 3.691 1.00 98.38 87 THR A C 1
ATOM 690 O O . THR A 1 87 ? -6.116 -1.548 4.694 1.00 98.38 87 THR A O 1
ATOM 693 N N . ALA A 1 88 ? -4.179 -2.188 3.764 1.00 97.94 88 ALA A N 1
ATOM 694 C CA . ALA A 1 88 ? -3.576 -2.619 5.021 1.00 97.94 88 ALA A CA 1
ATOM 695 C C . ALA A 1 88 ? -3.286 -1.432 5.954 1.00 97.94 88 ALA A C 1
ATOM 697 O O . ALA A 1 88 ? -3.538 -1.533 7.155 1.00 97.94 88 ALA A O 1
ATOM 698 N N . LEU A 1 89 ? -2.805 -0.308 5.411 1.00 98.12 89 LEU A N 1
ATOM 699 C CA . LEU A 1 89 ? -2.555 0.930 6.151 1.00 98.12 89 LEU A CA 1
ATOM 700 C C . LEU A 1 89 ? -3.850 1.560 6.669 1.00 98.12 89 LEU A C 1
ATOM 702 O O . LEU A 1 89 ? -3.893 1.961 7.829 1.00 98.12 89 LEU A O 1
ATOM 706 N N . GLU A 1 90 ? -4.907 1.611 5.855 1.00 98.06 90 GLU A N 1
ATOM 707 C CA . GLU A 1 90 ? -6.232 2.081 6.274 1.00 98.06 90 GLU A CA 1
ATOM 708 C C . GLU A 1 90 ? -6.756 1.235 7.433 1.00 98.06 90 GLU A C 1
ATOM 710 O O . GLU A 1 90 ? -7.138 1.765 8.477 1.00 98.06 90 GLU A O 1
ATOM 715 N N . ARG A 1 91 ? -6.692 -0.094 7.302 1.00 97.25 91 ARG A N 1
ATOM 716 C CA . ARG A 1 91 ? -7.133 -0.999 8.363 1.00 97.25 91 ARG A CA 1
ATOM 717 C C . ARG A 1 91 ? -6.290 -0.868 9.630 1.00 97.25 91 ARG A C 1
ATOM 719 O O . ARG A 1 91 ? -6.828 -0.900 10.738 1.00 97.25 91 ARG A O 1
ATOM 726 N N . TRP A 1 92 ? -4.976 -0.727 9.478 1.00 97.56 92 TRP A N 1
ATOM 727 C CA . TRP A 1 92 ? -4.077 -0.487 10.599 1.00 97.56 92 TRP A CA 1
ATOM 728 C C . TRP A 1 92 ? -4.424 0.828 11.294 1.00 97.56 92 TRP A C 1
ATOM 730 O O . TRP A 1 92 ? -4.503 0.837 12.518 1.00 97.56 92 TRP A O 1
ATOM 740 N N . LEU A 1 93 ? -4.706 1.899 10.542 1.00 96.88 93 LEU A N 1
ATOM 741 C CA . LEU A 1 93 ? -5.099 3.199 11.083 1.00 96.88 93 LEU A CA 1
ATOM 742 C C . LEU A 1 93 ? -6.410 3.094 11.870 1.00 96.88 93 LEU A C 1
ATOM 744 O O . LEU A 1 93 ? -6.436 3.493 13.033 1.00 96.88 93 LEU A O 1
ATOM 748 N N . GLU A 1 94 ? -7.447 2.488 11.283 1.00 95.31 94 GLU A N 1
ATOM 749 C CA . GLU A 1 94 ? -8.735 2.251 11.950 1.00 95.31 94 GLU A CA 1
ATOM 750 C C . GLU A 1 94 ? -8.556 1.539 13.286 1.00 95.31 94 GLU A C 1
ATOM 752 O O . GLU A 1 94 ? -9.141 1.933 14.294 1.00 95.31 94 GLU A O 1
ATOM 757 N N . LEU A 1 95 ? -7.748 0.474 13.296 1.00 94.81 95 LEU A N 1
ATOM 758 C CA . LEU A 1 95 ? -7.442 -0.229 14.526 1.00 94.81 95 LEU A CA 1
ATOM 759 C C . LEU A 1 95 ? -6.660 0.687 15.457 1.00 94.81 95 LEU A C 1
ATOM 761 O O . LEU A 1 95 ? -7.061 0.787 16.605 1.00 94.81 95 LEU A O 1
ATOM 765 N N . SER A 1 96 ? -5.624 1.385 14.973 1.00 92.94 96 SER A N 1
ATOM 766 C CA . SER A 1 96 ? -4.719 2.266 15.730 1.00 92.94 96 SER A CA 1
ATOM 767 C C . SER A 1 96 ? -5.409 3.411 16.488 1.00 92.94 96 SER A C 1
ATOM 769 O O . SER A 1 96 ? -4.849 3.881 17.482 1.00 92.94 96 SER A O 1
ATOM 771 N N . GLU A 1 97 ? -6.623 3.796 16.093 1.00 93.44 97 GLU A N 1
ATOM 772 C CA . GLU A 1 97 ? -7.416 4.848 16.738 1.00 93.44 97 GLU A CA 1
ATOM 773 C C . GLU A 1 97 ? -8.399 4.340 17.816 1.00 93.44 97 GLU A C 1
ATOM 775 O O . GLU A 1 97 ? -8.986 5.154 18.534 1.00 93.44 97 GLU A O 1
ATOM 780 N N . ILE A 1 98 ? -8.568 3.017 17.970 1.00 89.25 98 ILE A N 1
ATOM 781 C CA . ILE A 1 98 ? -9.368 2.386 19.048 1.00 89.25 98 ILE A CA 1
ATOM 782 C C . ILE A 1 98 ? -8.561 2.349 20.345 1.00 89.25 98 ILE A C 1
ATOM 784 O O . ILE A 1 98 ? -9.083 2.770 21.401 1.00 89.25 98 ILE A O 1
#

Sequence (98 aa):
RSEAEAPEIAPPSSIVGEKPPSTATKERPRKRSWKEERELEGLETHINDLEMRKENLLADMAASGSDYVRLQTLSDQLETLERELETALERWLELSEI